Protein AF-A0A6N8GJG2-F1 (afdb_monomer_lite)

Organism: NCBI:txid1038857

pLDDT: mean 84.62, std 7.4, range [58.69, 94.38]

Sequence (80 aa):
MLFGLIFLVPLLGMAVGTAAGALSGMLTDTGIDDGYTNRVREEVTSGTSALFVLTSGVVVDRVREALAGQDMHLLHTNLS

Radius of gyration: 23.07 Å; chains: 1; bounding box: 48×32×58 Å

Secondary structure (DSSP, 8-state):
-HHHHHHHHHHHHHHHHHHHHHHHHHHHSSSS-HHHHHHHHHH--TT--------SS--HHHHHHHHTTS----------

Structure (mmCIF, N/CA/C/O backbone):
data_AF-A0A6N8GJG2-F1
#
_entry.id   AF-A0A6N8GJG2-F1
#
loop_
_atom_site.group_PDB
_atom_site.id
_atom_site.type_symbol
_atom_site.label_atom_id
_atom_site.label_alt_id
_atom_site.label_comp_id
_atom_site.label_asym_id
_atom_site.label_entity_id
_atom_site.label_seq_id
_atom_site.pdbx_PDB_ins_code
_atom_site.Cartn_x
_atom_site.Cartn_y
_atom_site.Cartn_z
_atom_site.occupancy
_atom_site.B_iso_or_equiv
_atom_site.auth_seq_id
_atom_site.auth_comp_id
_atom_site.auth_asym_id
_atom_site.auth_atom_id
_atom_site.pdbx_PDB_model_num
ATOM 1 N N . MET A 1 1 ? 32.025 6.835 -38.293 1.00 69.50 1 MET A N 1
ATOM 2 C CA . MET A 1 1 ? 31.371 5.955 -37.295 1.00 69.50 1 MET A CA 1
ATOM 3 C C . MET A 1 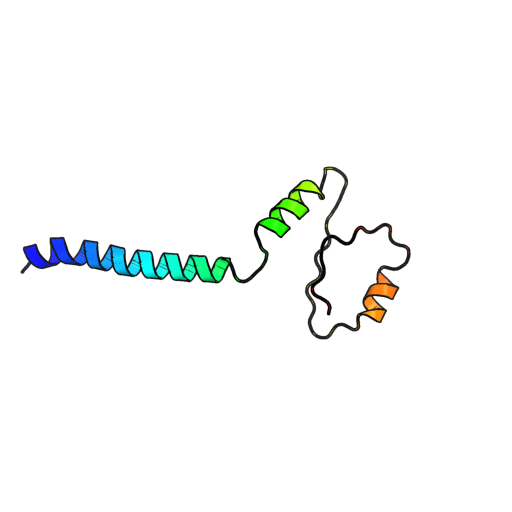1 ? 30.878 6.713 -36.062 1.00 69.50 1 MET A C 1
ATOM 5 O O . MET A 1 1 ? 29.771 6.440 -35.626 1.00 69.50 1 MET A O 1
ATOM 9 N N . LEU A 1 2 ? 31.619 7.701 -35.539 1.00 82.38 2 LEU A N 1
ATOM 10 C CA . LEU A 1 2 ? 31.209 8.483 -34.359 1.00 82.38 2 LEU A CA 1
ATOM 11 C C . LEU A 1 2 ? 29.863 9.217 -34.526 1.00 82.38 2 LEU A C 1
ATOM 13 O O . LEU A 1 2 ? 29.049 9.213 -33.613 1.00 82.38 2 LEU A O 1
ATOM 17 N N . PHE A 1 3 ? 29.604 9.777 -35.713 1.00 86.44 3 PHE A N 1
ATOM 18 C CA . PHE A 1 3 ? 28.349 10.475 -36.011 1.00 86.44 3 PHE A CA 1
ATOM 19 C C . PHE A 1 3 ? 27.131 9.560 -35.797 1.00 86.44 3 PHE A C 1
ATOM 21 O O . PHE A 1 3 ? 26.236 9.900 -35.043 1.00 86.44 3 PHE A O 1
ATOM 28 N N . GLY A 1 4 ? 27.140 8.341 -36.348 1.00 87.00 4 GLY A N 1
ATOM 29 C CA . GLY A 1 4 ? 26.043 7.385 -36.157 1.00 87.00 4 GLY A CA 1
ATOM 30 C C . GLY A 1 4 ? 25.796 7.023 -34.689 1.00 87.00 4 GLY A C 1
ATOM 31 O O . GLY A 1 4 ? 24.649 6.960 -34.266 1.00 87.00 4 GLY A O 1
ATOM 32 N N . LEU A 1 5 ? 26.854 6.855 -33.891 1.00 91.19 5 LEU A N 1
ATOM 33 C CA . LEU A 1 5 ? 26.726 6.539 -32.464 1.00 91.19 5 LEU A CA 1
ATOM 34 C C . LEU A 1 5 ? 26.139 7.704 -31.657 1.00 91.19 5 LEU A C 1
ATOM 36 O O . LEU A 1 5 ? 25.295 7.471 -30.798 1.00 91.19 5 LEU A O 1
ATOM 40 N N . ILE A 1 6 ? 26.520 8.948 -31.957 1.00 90.25 6 ILE A N 1
ATOM 41 C CA . ILE A 1 6 ? 26.005 10.134 -31.254 1.00 90.25 6 ILE A CA 1
ATOM 42 C C . ILE A 1 6 ? 24.498 10.319 -31.482 1.00 90.25 6 ILE A C 1
ATOM 44 O O . ILE A 1 6 ? 23.805 10.756 -30.570 1.00 90.25 6 ILE A O 1
ATOM 48 N N . PHE A 1 7 ? 23.975 9.952 -32.655 1.00 88.25 7 PHE A N 1
ATOM 49 C CA . PHE A 1 7 ? 22.537 10.047 -32.940 1.00 88.25 7 PHE A CA 1
ATOM 50 C C . PHE A 1 7 ? 21.748 8.788 -32.536 1.00 88.25 7 PHE A C 1
ATOM 52 O O . PHE A 1 7 ? 20.581 8.895 -32.166 1.00 88.25 7 PHE A O 1
ATOM 59 N N . LEU A 1 8 ? 22.367 7.602 -32.560 1.00 93.12 8 LEU A N 1
ATOM 60 C CA . LEU A 1 8 ? 21.695 6.333 -32.256 1.00 93.12 8 LEU A CA 1
ATOM 61 C C 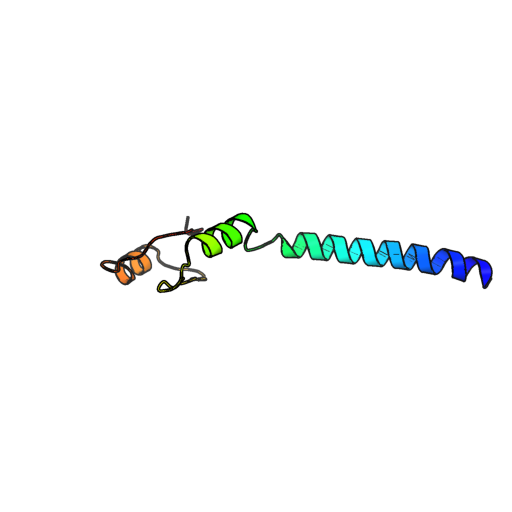. LEU A 1 8 ? 21.659 6.003 -30.755 1.00 93.12 8 LEU A C 1
ATOM 63 O O . LEU A 1 8 ? 20.653 5.487 -30.271 1.00 93.12 8 LEU A O 1
ATOM 67 N N . VAL A 1 9 ? 22.727 6.300 -30.004 1.00 93.81 9 VAL A N 1
ATOM 68 C CA . VAL A 1 9 ? 22.817 5.991 -28.563 1.00 93.81 9 VAL A CA 1
ATOM 69 C C . VAL A 1 9 ? 21.745 6.715 -27.737 1.00 93.81 9 VAL A C 1
ATOM 71 O O . VAL A 1 9 ? 21.125 6.051 -26.908 1.00 93.81 9 VAL A O 1
ATOM 74 N N . PRO A 1 10 ? 21.439 8.009 -27.958 1.00 90.88 10 PRO A N 1
ATOM 75 C CA . PRO A 1 10 ? 20.347 8.674 -27.249 1.00 90.88 10 PRO A CA 1
ATOM 76 C C . PRO A 1 10 ? 18.982 8.046 -27.541 1.00 90.88 10 PRO A C 1
ATOM 78 O O . PRO A 1 10 ? 18.189 7.856 -26.624 1.00 90.88 10 PRO A O 1
ATOM 81 N N . LEU A 1 11 ? 18.714 7.669 -28.796 1.00 92.94 11 LEU A N 1
ATOM 82 C CA . LEU A 1 11 ? 17.453 7.032 -29.178 1.00 92.94 11 LEU A CA 1
ATOM 83 C C . LEU A 1 11 ? 17.299 5.649 -28.531 1.00 92.94 11 LEU A C 1
ATOM 85 O O . LEU A 1 11 ? 16.237 5.338 -27.994 1.00 92.94 11 LEU A O 1
ATOM 89 N N . LEU A 1 12 ? 18.368 4.848 -28.523 1.00 93.12 12 LEU A N 1
ATOM 90 C CA . LEU A 1 12 ? 18.399 3.562 -27.823 1.00 93.12 12 LEU A CA 1
ATOM 91 C C . LEU A 1 12 ? 18.247 3.735 -26.308 1.00 93.12 12 LEU A C 1
ATOM 93 O O . LEU A 1 12 ? 17.470 3.012 -25.693 1.00 93.12 12 LEU A O 1
ATOM 97 N N . GLY A 1 13 ? 18.937 4.708 -25.710 1.00 91.25 13 GLY A N 1
ATOM 98 C CA . GLY A 1 13 ? 18.821 5.017 -24.285 1.00 91.25 13 GLY A CA 1
ATOM 99 C C . GLY A 1 13 ? 17.401 5.421 -23.891 1.00 91.25 13 GLY A C 1
ATOM 100 O O . GLY A 1 13 ? 16.886 4.938 -22.886 1.00 91.25 13 GLY A O 1
ATOM 101 N N . MET A 1 14 ? 16.732 6.234 -24.714 1.00 94.38 14 MET A N 1
ATOM 102 C CA . MET A 1 14 ? 15.322 6.581 -24.519 1.00 94.38 14 MET A CA 1
ATOM 103 C C . MET A 1 14 ? 14.402 5.368 -24.679 1.00 94.38 14 MET A C 1
ATOM 105 O O . MET A 1 14 ? 13.526 5.169 -23.843 1.00 94.38 14 MET A O 1
ATOM 109 N N . ALA A 1 15 ? 14.593 4.532 -25.703 1.00 93.31 15 ALA A N 1
ATOM 110 C CA . ALA A 1 15 ? 13.775 3.334 -25.906 1.00 93.31 15 ALA A CA 1
ATOM 111 C C . ALA A 1 15 ? 13.902 2.346 -24.731 1.00 93.31 15 ALA A C 1
ATOM 113 O O . ALA A 1 15 ? 12.901 1.861 -24.209 1.00 93.31 15 ALA A O 1
ATOM 114 N N . VAL A 1 16 ? 15.128 2.096 -24.263 1.00 93.62 16 VAL A N 1
ATOM 115 C CA . VAL A 1 16 ? 15.390 1.219 -23.112 1.00 93.62 16 VAL A CA 1
ATOM 116 C C . VAL A 1 16 ? 14.866 1.839 -21.815 1.00 93.62 16 VAL A C 1
ATOM 118 O O . VAL A 1 16 ? 14.200 1.158 -21.039 1.00 93.62 16 VAL A O 1
ATOM 121 N N . GLY A 1 17 ? 15.119 3.130 -21.587 1.00 90.31 17 GLY A N 1
ATOM 122 C CA . GLY A 1 17 ? 14.662 3.835 -20.388 1.00 90.31 17 GLY A CA 1
ATOM 123 C C . GLY A 1 17 ? 13.138 3.912 -20.288 1.00 90.31 17 GLY A C 1
ATOM 124 O O . GLY A 1 17 ? 12.583 3.694 -19.215 1.00 90.31 17 GLY A O 1
ATOM 125 N N . THR A 1 18 ? 12.450 4.151 -21.406 1.00 93.44 18 THR A N 1
ATOM 126 C CA . THR A 1 18 ? 10.978 4.167 -21.453 1.00 93.44 18 THR A CA 1
ATOM 127 C C . THR A 1 18 ? 10.383 2.778 -21.280 1.00 93.44 18 THR A C 1
ATOM 129 O O . THR A 1 18 ? 9.441 2.637 -20.508 1.00 93.44 18 THR A O 1
ATOM 132 N N . ALA A 1 19 ? 10.946 1.745 -21.912 1.00 91.25 19 ALA A N 1
ATOM 133 C CA . ALA A 1 19 ? 10.508 0.369 -21.692 1.00 91.25 19 ALA A CA 1
ATOM 134 C C . ALA A 1 19 ? 10.674 -0.050 -20.220 1.00 91.25 19 ALA A C 1
ATOM 136 O O . ALA A 1 19 ? 9.745 -0.595 -19.628 1.00 91.25 19 ALA A O 1
ATOM 137 N N . ALA A 1 20 ? 11.818 0.262 -19.603 1.00 89.75 20 ALA A N 1
ATOM 138 C CA . ALA A 1 20 ? 12.060 -0.016 -18.189 1.00 89.75 20 ALA A CA 1
ATOM 139 C C . ALA A 1 20 ? 11.108 0.771 -17.269 1.00 89.75 20 ALA A C 1
ATOM 141 O O . ALA A 1 20 ? 10.543 0.196 -16.341 1.00 89.75 20 ALA A O 1
ATOM 142 N N . GLY A 1 21 ?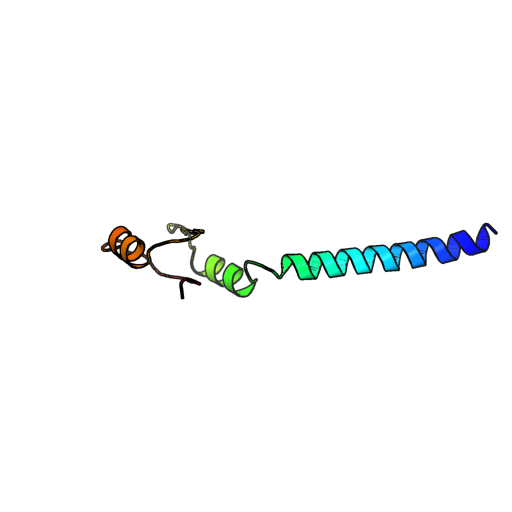 10.885 2.060 -17.544 1.00 85.81 21 GLY A N 1
ATOM 143 C CA . GLY A 1 21 ? 9.946 2.895 -16.790 1.00 85.81 21 GLY A CA 1
ATOM 144 C C . GLY A 1 21 ? 8.493 2.432 -16.919 1.00 85.81 21 GLY A C 1
ATOM 145 O O . GLY A 1 21 ? 7.781 2.384 -15.921 1.00 85.81 21 GLY A O 1
ATOM 146 N N . ALA A 1 22 ? 8.069 2.023 -18.117 1.00 87.25 22 ALA A N 1
ATOM 147 C CA . ALA A 1 22 ? 6.731 1.490 -18.363 1.00 87.25 22 ALA A CA 1
ATOM 148 C C . ALA A 1 22 ? 6.505 0.163 -17.626 1.00 87.25 22 ALA A C 1
ATOM 150 O O . ALA A 1 22 ? 5.500 0.013 -16.937 1.00 87.25 22 ALA A O 1
ATOM 151 N N . LEU A 1 23 ? 7.460 -0.772 -17.705 1.00 84.12 23 LEU A N 1
ATOM 152 C CA . LEU A 1 23 ? 7.399 -2.030 -16.954 1.00 84.12 23 LEU A CA 1
ATOM 153 C C . LEU A 1 23 ? 7.372 -1.778 -15.444 1.00 84.12 23 LEU A C 1
ATOM 155 O O . LEU A 1 23 ? 6.556 -2.366 -14.742 1.00 84.12 23 LEU A O 1
ATOM 159 N N . SER A 1 24 ? 8.216 -0.871 -14.947 1.00 82.06 24 SER A N 1
ATOM 160 C CA . SER A 1 24 ? 8.201 -0.473 -13.538 1.00 82.06 24 SER A CA 1
ATOM 161 C C . SER A 1 24 ? 6.851 0.119 -13.124 1.00 82.06 24 SER A C 1
ATOM 163 O O . SER A 1 24 ? 6.370 -0.216 -12.048 1.00 82.06 24 SER A O 1
ATOM 165 N N . GLY A 1 25 ? 6.233 0.950 -13.971 1.00 77.75 25 GLY A N 1
ATOM 166 C CA . GLY A 1 25 ? 4.912 1.540 -13.735 1.00 77.75 25 GLY A CA 1
ATOM 167 C C . GLY A 1 25 ? 3.788 0.501 -13.668 1.00 77.75 25 GLY A C 1
ATOM 168 O O . GLY A 1 25 ? 2.931 0.573 -12.790 1.00 77.75 25 GLY A O 1
ATOM 169 N N . MET A 1 26 ? 3.824 -0.511 -14.540 1.00 75.56 26 MET A N 1
ATOM 170 C CA . MET A 1 26 ? 2.866 -1.626 -14.506 1.00 75.56 26 MET A CA 1
ATOM 171 C C . MET A 1 26 ? 3.046 -2.508 -13.264 1.00 75.56 26 MET A C 1
ATOM 173 O O . MET A 1 26 ? 2.068 -2.999 -12.713 1.00 75.56 26 MET A O 1
ATOM 177 N N . LEU A 1 27 ? 4.286 -2.702 -12.804 1.00 70.25 27 LEU A N 1
ATOM 178 C CA . LEU A 1 27 ? 4.575 -3.475 -11.591 1.00 70.25 27 LEU A CA 1
ATOM 179 C C . LEU A 1 27 ? 4.205 -2.725 -10.301 1.00 70.25 27 LEU A C 1
ATOM 181 O O . LEU A 1 27 ? 3.887 -3.359 -9.299 1.00 70.25 27 LEU A O 1
ATOM 185 N N . THR A 1 28 ? 4.213 -1.391 -10.297 1.00 69.56 28 THR A N 1
ATOM 186 C CA . THR A 1 28 ? 3.696 -0.613 -9.157 1.00 69.56 28 THR A CA 1
ATOM 187 C C . THR A 1 28 ? 2.174 -0.661 -9.032 1.00 69.56 28 THR A C 1
ATOM 189 O O . THR A 1 28 ? 1.675 -0.539 -7.920 1.00 69.56 28 THR A O 1
ATOM 192 N N . ASP A 1 29 ? 1.450 -0.887 -10.132 1.00 64.19 29 ASP A N 1
ATOM 193 C CA . ASP A 1 29 ? -0.019 -0.999 -10.133 1.00 64.19 29 ASP A CA 1
ATOM 194 C C . ASP A 1 29 ? -0.506 -2.388 -9.664 1.00 64.19 29 ASP A C 1
ATOM 196 O O . ASP A 1 29 ? -1.673 -2.597 -9.337 1.00 64.19 29 ASP A O 1
ATOM 200 N N . THR A 1 30 ? 0.399 -3.371 -9.567 1.00 58.69 30 THR A N 1
ATOM 201 C CA . THR A 1 30 ? 0.109 -4.644 -8.897 1.00 58.69 30 THR A CA 1
ATOM 202 C C . THR A 1 30 ? 0.252 -4.497 -7.383 1.00 58.69 30 THR A C 1
ATOM 204 O O . THR A 1 30 ? 1.304 -4.787 -6.814 1.00 58.69 30 THR A O 1
ATOM 207 N N . GLY A 1 31 ? -0.810 -4.046 -6.713 1.00 66.94 31 GLY A N 1
ATOM 208 C CA . GLY A 1 31 ? -0.824 -3.926 -5.256 1.00 66.94 31 GLY A CA 1
ATOM 209 C C . GLY A 1 31 ? -1.975 -3.089 -4.707 1.00 66.94 31 GLY A C 1
ATOM 210 O O . GLY A 1 31 ? -3.135 -3.304 -5.045 1.00 66.94 31 GLY A O 1
ATOM 211 N N . ILE A 1 32 ? -1.635 -2.179 -3.795 1.00 72.44 32 ILE A N 1
ATOM 212 C CA . ILE A 1 32 ? -2.562 -1.242 -3.160 1.00 72.44 32 ILE A CA 1
ATOM 213 C C . ILE A 1 32 ? -2.946 -0.169 -4.186 1.00 72.44 32 ILE A C 1
ATOM 215 O O . ILE A 1 32 ? -2.099 0.642 -4.546 1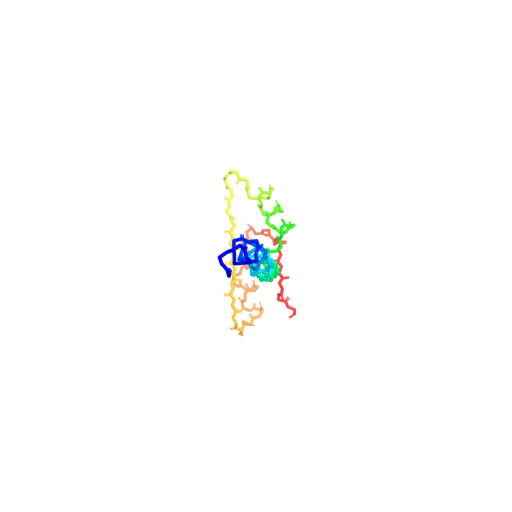.00 72.44 32 ILE A O 1
ATOM 219 N N . ASP A 1 33 ? -4.200 -0.152 -4.641 1.00 77.88 33 ASP A N 1
ATOM 220 C CA . ASP A 1 33 ? -4.656 0.823 -5.634 1.00 77.88 33 ASP A CA 1
ATOM 221 C C . ASP A 1 33 ? -4.743 2.258 -5.068 1.00 77.88 33 ASP A C 1
ATOM 223 O O . ASP A 1 33 ? -4.948 2.483 -3.866 1.00 77.88 33 ASP A O 1
ATOM 227 N N . ASP A 1 34 ? -4.613 3.257 -5.945 1.00 79.75 34 ASP A N 1
ATOM 228 C CA . ASP A 1 34 ? -4.678 4.677 -5.568 1.00 79.75 34 ASP A CA 1
ATOM 229 C C . ASP A 1 34 ? -6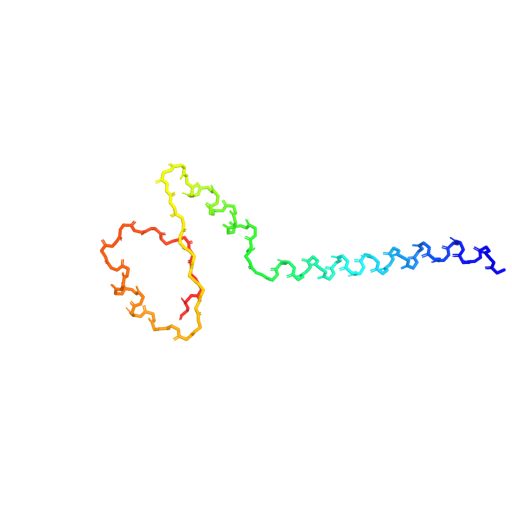.027 5.056 -4.934 1.00 79.75 34 ASP A C 1
ATOM 231 O O . ASP A 1 34 ? -6.093 5.908 -4.043 1.00 79.75 34 ASP A O 1
ATOM 235 N N . GLY A 1 35 ? -7.119 4.410 -5.349 1.00 82.25 35 GLY A N 1
ATOM 236 C CA . GLY A 1 35 ? -8.453 4.635 -4.795 1.00 82.25 35 GLY A CA 1
ATOM 237 C C . GLY A 1 35 ? -8.577 4.147 -3.351 1.00 82.25 35 GLY A C 1
ATOM 238 O O . GLY A 1 35 ? -9.221 4.794 -2.522 1.00 82.25 35 GLY A O 1
ATOM 239 N N . TYR A 1 36 ? -7.954 3.022 -3.014 1.00 83.06 36 TYR A N 1
ATOM 240 C CA . TYR A 1 36 ? -7.818 2.553 -1.641 1.00 83.06 36 TYR A CA 1
ATOM 241 C C . TYR A 1 36 ? -6.948 3.502 -0.817 1.00 83.06 36 TYR A C 1
ATOM 243 O O . TYR A 1 36 ? -7.352 3.898 0.276 1.00 83.06 36 TYR A O 1
ATOM 251 N N . THR A 1 37 ? -5.803 3.928 -1.355 1.00 82.81 37 THR A N 1
ATOM 252 C CA . THR A 1 37 ? -4.897 4.863 -0.668 1.00 82.81 37 THR A CA 1
ATOM 253 C C . THR A 1 37 ? -5.592 6.187 -0.338 1.00 82.81 37 THR A C 1
ATOM 255 O O . THR A 1 37 ? -5.461 6.693 0.780 1.00 82.81 37 THR A O 1
ATOM 258 N N . ASN A 1 38 ? -6.376 6.726 -1.275 1.00 87.56 38 ASN A N 1
ATOM 259 C CA . ASN A 1 38 ? -7.150 7.947 -1.058 1.00 87.56 38 ASN A CA 1
ATOM 260 C C . ASN A 1 38 ? -8.242 7.755 0.003 1.00 87.56 38 ASN A C 1
ATOM 262 O O . ASN A 1 38 ? -8.323 8.563 0.925 1.00 87.56 38 ASN A O 1
ATOM 266 N N . ARG A 1 39 ? -9.000 6.651 -0.046 1.00 85.31 39 ARG A N 1
ATOM 267 C CA . ARG A 1 39 ? -10.012 6.335 0.980 1.00 85.31 39 ARG A CA 1
ATOM 268 C C . ARG A 1 39 ? -9.410 6.206 2.376 1.00 85.31 39 ARG A C 1
ATOM 270 O O . ARG A 1 39 ? -9.926 6.788 3.321 1.00 85.31 39 ARG A O 1
ATOM 277 N N . VAL A 1 40 ? -8.287 5.498 2.511 1.00 88.69 40 VAL A N 1
ATOM 278 C CA . VAL A 1 40 ? -7.570 5.393 3.792 1.00 88.69 40 VAL A CA 1
ATOM 279 C C . VAL A 1 40 ? -7.149 6.775 4.292 1.00 88.69 40 VAL A C 1
ATOM 281 O O . VAL A 1 40 ? -7.295 7.059 5.476 1.00 88.69 40 VAL A O 1
ATOM 284 N N . ARG A 1 41 ? -6.648 7.652 3.416 1.00 86.31 41 ARG A N 1
ATOM 285 C CA . ARG A 1 41 ? -6.278 9.025 3.796 1.00 86.31 41 ARG A CA 1
ATOM 286 C C . ARG A 1 41 ? -7.455 9.866 4.283 1.00 86.31 41 ARG A C 1
ATOM 288 O O . ARG A 1 41 ? -7.250 10.712 5.146 1.00 86.31 41 ARG A O 1
ATOM 295 N N . GLU A 1 42 ? -8.636 9.678 3.709 1.00 89.50 42 GLU A N 1
ATOM 296 C CA . GLU A 1 42 ? -9.845 10.414 4.094 1.00 89.50 42 GLU A CA 1
ATOM 297 C C . GLU A 1 42 ? -10.420 9.912 5.427 1.00 89.50 42 GLU A C 1
ATOM 299 O O . GLU A 1 42 ? -10.835 10.716 6.260 1.00 89.50 42 GLU A O 1
ATOM 304 N N . GLU A 1 43 ? -10.399 8.597 5.648 1.00 87.12 43 GLU A N 1
ATOM 305 C CA . GLU A 1 43 ? -10.985 7.939 6.825 1.00 87.12 43 GLU A CA 1
ATOM 306 C C . GLU A 1 43 ? -10.055 7.983 8.053 1.00 87.12 43 GLU A C 1
ATOM 308 O O . GLU A 1 43 ? -10.510 8.103 9.194 1.00 87.12 43 GLU A O 1
ATOM 313 N N . VAL A 1 44 ? -8.733 7.934 7.845 1.00 89.81 44 VAL A N 1
ATOM 314 C CA . VAL A 1 44 ? -7.740 8.024 8.927 1.00 89.81 44 VAL A CA 1
ATOM 315 C C . VAL A 1 44 ? -7.502 9.487 9.285 1.00 89.81 44 VAL A C 1
ATOM 317 O O . VAL A 1 44 ? -6.578 10.150 8.813 1.00 89.81 44 VAL A O 1
ATOM 320 N N . THR A 1 45 ? -8.364 9.990 10.158 1.00 88.94 45 THR A N 1
ATOM 321 C CA . THR A 1 45 ? -8.304 11.350 10.696 1.00 88.94 45 THR A CA 1
ATOM 322 C C . THR A 1 45 ? -7.494 11.421 11.991 1.00 88.94 45 THR A C 1
ATOM 324 O O . THR A 1 45 ? -7.224 10.413 12.652 1.00 88.94 45 THR A O 1
ATOM 327 N N . SER A 1 46 ? -7.092 12.630 12.385 1.00 88.62 46 SER A N 1
ATOM 328 C CA . SER A 1 46 ? -6.400 12.867 13.655 1.00 88.62 46 SER A CA 1
ATOM 329 C C . SER A 1 46 ? -7.190 12.296 14.837 1.00 88.62 46 SER A C 1
ATOM 331 O O . SER A 1 46 ? -8.338 12.670 15.056 1.00 88.62 46 SER A O 1
ATOM 333 N N . GLY A 1 47 ? -6.557 11.420 15.621 1.00 87.94 47 GLY A N 1
ATOM 334 C CA . GLY A 1 47 ? -7.197 10.720 16.741 1.00 87.94 47 GLY A CA 1
ATOM 335 C C . GLY A 1 47 ? -7.691 9.308 16.408 1.00 87.94 47 GLY A C 1
ATOM 336 O O . GLY A 1 47 ? -8.113 8.598 17.315 1.00 87.94 47 GLY A O 1
ATOM 337 N N . THR A 1 48 ? -7.584 8.876 15.149 1.00 88.88 48 THR A N 1
ATOM 338 C CA . THR A 1 48 ? -7.869 7.498 14.716 1.00 88.88 48 THR A CA 1
ATOM 339 C C . THR A 1 48 ? -6.583 6.749 14.351 1.00 88.88 48 THR A C 1
ATOM 341 O O . THR A 1 48 ? -5.483 7.310 14.347 1.00 88.88 48 THR A O 1
ATOM 344 N N . SER A 1 49 ? -6.684 5.447 14.092 1.00 88.94 49 SER A N 1
ATOM 345 C CA . SER A 1 49 ? -5.567 4.615 13.634 1.00 88.94 49 SER A CA 1
ATOM 346 C C . SER A 1 49 ? -6.081 3.528 12.696 1.00 88.94 49 SER A C 1
ATOM 348 O O . SER A 1 49 ? -7.168 2.998 12.907 1.00 88.94 49 SER A O 1
ATOM 350 N N . ALA A 1 50 ? -5.290 3.182 11.680 1.00 90.31 50 ALA A N 1
ATOM 351 C CA . ALA A 1 50 ? -5.596 2.085 10.766 1.00 90.31 50 ALA A CA 1
ATOM 352 C C . ALA A 1 50 ? -4.764 0.842 11.094 1.00 90.31 50 ALA A C 1
ATOM 354 O O . ALA A 1 50 ? -3.560 0.932 11.342 1.00 90.31 50 ALA A O 1
ATOM 355 N N . LEU A 1 51 ? -5.409 -0.324 11.049 1.00 88.50 51 LEU A N 1
ATOM 356 C CA . LEU A 1 51 ? -4.781 -1.635 11.180 1.00 88.50 51 LEU A CA 1
ATOM 357 C C . LEU A 1 51 ? -4.852 -2.363 9.833 1.00 88.50 51 LEU A C 1
ATOM 359 O O . LEU A 1 51 ? -5.938 -2.587 9.305 1.00 88.50 51 LEU A O 1
ATOM 363 N N . PHE A 1 52 ? -3.697 -2.765 9.303 1.00 87.94 52 PHE A N 1
ATOM 364 C CA . PHE A 1 52 ? -3.589 -3.551 8.073 1.00 87.94 52 PHE A CA 1
ATOM 365 C C . PHE A 1 52 ? -3.131 -4.963 8.422 1.00 87.94 52 PHE A C 1
ATOM 367 O O . PHE A 1 52 ? -2.131 -5.138 9.119 1.00 87.94 52 PHE A O 1
ATOM 374 N N . VAL A 1 53 ? -3.849 -5.973 7.932 1.00 85.19 53 VAL A N 1
ATOM 375 C CA . VAL A 1 53 ? -3.548 -7.381 8.210 1.00 85.19 53 VAL A CA 1
ATOM 376 C C . VAL A 1 53 ? -3.316 -8.108 6.894 1.00 85.19 53 VAL A C 1
ATOM 378 O O . VAL A 1 53 ? -4.236 -8.270 6.099 1.00 85.19 53 VAL A O 1
ATOM 381 N N . LEU A 1 54 ? -2.082 -8.568 6.685 1.00 85.00 54 LEU A N 1
ATOM 382 C CA . LEU A 1 54 ? -1.715 -9.451 5.583 1.00 85.00 54 LEU A CA 1
ATOM 383 C C . LEU A 1 54 ? -1.397 -10.830 6.155 1.00 85.00 54 LEU A C 1
ATOM 385 O O . LEU A 1 54 ? -0.534 -10.970 7.019 1.00 85.00 54 LEU A O 1
ATOM 389 N N . THR A 1 55 ? -2.109 -11.850 5.692 1.00 80.44 55 THR A N 1
ATOM 390 C CA . THR A 1 55 ? -1.989 -13.208 6.221 1.00 80.44 55 THR A CA 1
ATOM 391 C C . THR A 1 55 ? -2.199 -14.236 5.117 1.00 80.44 55 THR A C 1
ATOM 393 O O . THR A 1 55 ? -2.918 -13.987 4.152 1.00 80.44 55 THR A O 1
ATOM 396 N N . SER A 1 56 ? -1.553 -15.392 5.255 1.00 81.25 56 SER A N 1
ATOM 397 C CA . SER A 1 56 ? -1.699 -16.535 4.356 1.00 81.25 56 SER A CA 1
ATOM 398 C C . SER A 1 56 ? -2.257 -17.711 5.154 1.00 81.25 56 SER A C 1
ATOM 400 O O . SER A 1 56 ? -1.710 -18.058 6.199 1.00 81.25 56 SER A O 1
ATOM 402 N N . GLY A 1 57 ? -3.359 -18.306 4.688 1.00 79.25 57 GLY A N 1
ATOM 403 C CA . GLY A 1 57 ? -3.984 -19.462 5.346 1.00 79.25 57 GLY A CA 1
ATOM 404 C C . GLY A 1 57 ? -4.791 -19.132 6.606 1.00 79.25 57 GLY A C 1
ATOM 405 O O . GLY A 1 57 ? -4.856 -19.947 7.526 1.00 79.25 57 GLY A O 1
ATOM 406 N N . VAL A 1 58 ? -5.393 -17.942 6.683 1.00 82.38 58 VAL A N 1
ATOM 407 C CA . VAL A 1 58 ? -6.177 -17.550 7.857 1.00 82.38 58 VAL A CA 1
ATOM 408 C C . VAL A 1 58 ? -7.537 -18.245 7.918 1.00 82.38 58 VAL A C 1
ATOM 410 O O . VAL A 1 58 ? -8.221 -18.410 6.911 1.00 82.38 58 VAL A O 1
ATOM 413 N N . VAL A 1 59 ? -7.957 -18.598 9.133 1.00 85.44 59 VAL A N 1
ATOM 414 C CA . VAL A 1 59 ? -9.327 -19.035 9.417 1.00 85.44 59 VAL A CA 1
ATOM 415 C C . VAL A 1 59 ? -10.164 -17.797 9.736 1.00 85.44 59 VAL A C 1
ATOM 417 O O . VAL A 1 59 ? -10.007 -17.206 10.805 1.00 85.44 59 VAL A O 1
ATOM 420 N N . VAL A 1 60 ? -11.043 -17.398 8.812 1.00 84.81 60 VAL A N 1
ATOM 421 C CA . VAL A 1 60 ? -11.849 -16.161 8.903 1.00 84.81 60 VAL A CA 1
ATOM 422 C C . VAL A 1 60 ? -12.629 -16.072 10.218 1.00 84.81 60 VAL A C 1
ATOM 424 O O . VAL A 1 60 ? -12.671 -15.011 10.839 1.00 84.81 60 VAL A O 1
ATOM 427 N N . ASP A 1 61 ? -13.182 -17.189 10.693 1.00 86.56 61 ASP 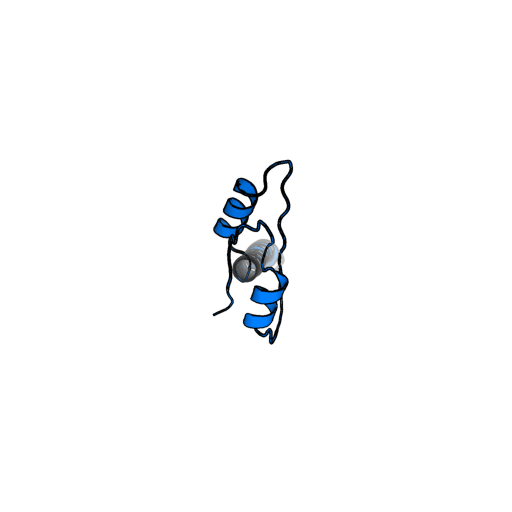A N 1
ATOM 428 C CA . ASP A 1 61 ? -13.963 -17.221 11.934 1.00 86.56 61 ASP A CA 1
ATOM 429 C C . ASP A 1 61 ? -13.136 -16.838 13.164 1.00 86.56 61 ASP A C 1
ATOM 431 O O . ASP A 1 61 ? -13.622 -16.122 14.036 1.00 86.56 61 ASP A O 1
ATOM 435 N N . ARG A 1 62 ? -11.854 -17.224 13.207 1.00 85.56 62 ARG A N 1
ATOM 436 C CA . ARG A 1 62 ? -10.947 -16.844 14.301 1.00 85.56 62 ARG A CA 1
ATOM 437 C C . ARG A 1 62 ? -10.637 -15.355 14.294 1.00 85.56 62 ARG A C 1
ATOM 439 O O . ARG A 1 62 ? -10.521 -14.757 15.357 1.00 85.56 62 ARG A O 1
ATOM 446 N N . VAL A 1 63 ? -10.525 -14.755 13.110 1.00 85.94 63 VAL A N 1
ATOM 447 C CA . VAL A 1 63 ? -10.331 -13.304 12.976 1.00 85.94 63 VAL A CA 1
ATOM 448 C C . VAL A 1 63 ? -11.578 -12.566 13.443 1.00 85.94 63 VAL A C 1
ATOM 450 O O . VAL A 1 63 ? -11.470 -11.630 14.226 1.00 85.94 63 VAL A O 1
ATOM 453 N N . ARG A 1 64 ? -12.767 -13.016 13.025 1.00 84.56 64 ARG A N 1
ATOM 454 C CA . ARG A 1 64 ? -14.038 -12.430 13.479 1.00 84.56 64 ARG A CA 1
ATOM 455 C C . ARG A 1 64 ? -14.184 -12.496 14.994 1.00 84.56 64 ARG A C 1
ATOM 457 O O . ARG A 1 64 ? -14.569 -11.506 15.600 1.00 84.56 64 ARG A O 1
ATOM 464 N N . GLU A 1 65 ? -13.851 -13.635 15.592 1.00 89.06 65 GLU A N 1
ATOM 465 C CA . GLU A 1 65 ? -13.899 -13.838 17.041 1.00 89.06 65 GLU A CA 1
ATOM 466 C C . GLU A 1 65 ? -12.893 -12.933 17.775 1.00 89.06 65 GLU A C 1
ATOM 468 O O . GLU A 1 65 ? -13.249 -12.300 18.765 1.00 89.06 65 GLU A O 1
ATOM 473 N N . ALA A 1 66 ? -11.668 -12.794 17.258 1.00 86.62 66 ALA A N 1
ATOM 474 C CA . ALA A 1 66 ? -10.633 -11.947 17.856 1.00 86.62 66 ALA A CA 1
ATOM 475 C C . ALA A 1 66 ? -10.942 -10.440 17.782 1.00 86.62 66 ALA A C 1
ATOM 477 O O . ALA A 1 66 ? -10.492 -9.681 18.639 1.00 86.62 66 ALA A O 1
ATOM 478 N N . LEU A 1 67 ? -11.688 -10.007 16.763 1.00 86.19 67 LEU A N 1
ATOM 479 C CA . LEU A 1 67 ? -12.094 -8.609 16.584 1.00 86.19 67 LEU A CA 1
ATOM 480 C C . LEU A 1 67 ? -13.496 -8.324 17.150 1.00 86.19 67 LEU A C 1
ATOM 482 O O . LEU A 1 67 ? -13.954 -7.182 17.126 1.00 86.19 67 LEU A O 1
ATOM 486 N N . ALA A 1 68 ? -14.192 -9.339 17.669 1.00 87.75 68 ALA A N 1
ATOM 487 C CA . ALA A 1 68 ? -15.528 -9.180 18.221 1.00 87.75 68 ALA A CA 1
ATOM 488 C C . ALA A 1 68 ? -15.520 -8.233 19.432 1.00 87.75 68 ALA A C 1
ATOM 490 O O . ALA A 1 68 ? -14.685 -8.336 20.329 1.00 87.75 68 ALA A O 1
ATOM 491 N N . GLY A 1 69 ? -16.485 -7.312 19.469 1.00 87.75 69 GLY A N 1
ATOM 492 C CA . GLY A 1 69 ? -16.639 -6.351 20.566 1.00 87.75 69 GLY A CA 1
ATOM 493 C C . GLY A 1 69 ? -15.667 -5.168 20.531 1.00 87.75 69 GLY A C 1
ATOM 494 O O . GLY A 1 69 ? -15.716 -4.332 21.430 1.00 87.75 69 GLY A O 1
ATOM 495 N N . GLN A 1 70 ? -14.810 -5.071 19.512 1.00 87.56 70 GLN A N 1
ATOM 496 C CA . GLN A 1 70 ? -14.009 -3.877 19.248 1.00 87.56 70 GLN A CA 1
ATOM 497 C C . GLN A 1 70 ? -14.811 -2.904 18.371 1.00 87.56 70 GLN A C 1
ATOM 499 O O . GLN A 1 70 ? -15.495 -3.329 17.439 1.00 87.56 70 GLN A O 1
ATOM 504 N N . ASP A 1 71 ? -14.714 -1.603 18.648 1.00 87.19 71 ASP A N 1
ATOM 505 C CA . ASP A 1 71 ? -15.313 -0.562 17.805 1.00 87.19 71 ASP A CA 1
ATOM 506 C C . ASP A 1 71 ? -14.404 -0.303 16.595 1.00 87.19 71 ASP A C 1
ATOM 508 O O . ASP A 1 71 ? -13.498 0.531 16.625 1.00 87.19 71 ASP A O 1
ATOM 512 N N . MET A 1 72 ? -14.570 -1.135 15.566 1.00 86.81 72 MET A N 1
ATOM 513 C CA . MET A 1 72 ? -13.742 -1.137 14.364 1.00 86.81 72 MET A CA 1
ATOM 514 C C . MET A 1 72 ? -14.586 -0.860 13.129 1.00 86.81 72 MET A C 1
ATOM 516 O O . MET A 1 72 ? -15.631 -1.477 12.922 1.00 86.81 72 MET A O 1
ATOM 520 N N . HIS A 1 73 ? -14.072 -0.007 12.248 1.00 87.75 73 HIS A N 1
ATOM 521 C CA . HIS A 1 73 ? -14.649 0.209 10.930 1.00 87.75 73 HIS A CA 1
ATOM 522 C C . HIS A 1 73 ? -13.862 -0.570 9.865 1.00 87.75 73 HIS A C 1
ATOM 524 O O . HIS A 1 73 ? -12.653 -0.390 9.713 1.00 87.75 73 HIS A O 1
ATOM 530 N N . LEU A 1 74 ? -14.539 -1.461 9.130 1.00 87.19 74 LEU A N 1
ATOM 531 C CA . LEU A 1 74 ? -13.915 -2.240 8.059 1.00 87.19 74 LEU A CA 1
ATOM 532 C C . LEU A 1 74 ? -13.855 -1.418 6.767 1.00 87.19 74 LEU A C 1
ATOM 534 O O . LEU A 1 74 ? -14.859 -1.280 6.074 1.00 87.19 74 LEU A O 1
ATOM 538 N N . LEU A 1 75 ? -12.658 -0.948 6.415 1.00 85.50 75 LEU A N 1
ATOM 539 C CA . LEU A 1 75 ? -12.425 -0.178 5.187 1.00 85.50 75 LEU A CA 1
ATOM 540 C C . LEU A 1 75 ? -12.347 -1.053 3.925 1.00 85.50 75 LEU A C 1
ATOM 542 O O . LEU A 1 75 ? -12.860 -0.683 2.870 1.00 85.50 75 LEU A O 1
ATOM 546 N N . HIS A 1 76 ? -11.685 -2.210 4.006 1.00 84.19 76 HIS A N 1
ATOM 547 C CA . HIS A 1 76 ? -11.529 -3.132 2.880 1.00 84.19 76 HIS A CA 1
ATOM 548 C C . HIS A 1 76 ? -11.144 -4.536 3.354 1.00 84.19 76 HIS A C 1
ATOM 550 O O . HIS A 1 76 ? -10.458 -4.691 4.363 1.00 84.19 76 HIS A O 1
ATOM 556 N N . THR A 1 77 ? -11.539 -5.556 2.592 1.00 84.44 77 THR A N 1
ATOM 557 C CA . THR A 1 77 ? -11.097 -6.940 2.772 1.00 84.44 77 THR A CA 1
ATOM 558 C C . THR A 1 77 ? -11.032 -7.647 1.421 1.00 84.44 77 THR A C 1
ATOM 560 O O . THR A 1 77 ? -11.930 -7.478 0.597 1.00 84.44 77 THR A O 1
ATOM 563 N N . ASN A 1 78 ? -9.997 -8.463 1.214 1.00 77.44 78 ASN A N 1
ATOM 564 C CA . ASN A 1 78 ? -9.932 -9.424 0.110 1.00 77.44 78 ASN A CA 1
ATOM 565 C C . ASN A 1 78 ? -10.150 -10.876 0.581 1.00 77.44 78 ASN A C 1
ATOM 567 O O . ASN A 1 78 ? -10.021 -11.805 -0.217 1.00 77.44 78 ASN A O 1
ATOM 571 N N . LEU A 1 79 ? -10.467 -11.078 1.868 1.00 74.31 79 LEU A N 1
ATOM 572 C CA . LEU A 1 79 ? -10.878 -12.375 2.405 1.00 74.31 79 LEU A CA 1
ATOM 573 C C . LEU A 1 79 ? -12.209 -12.750 1.750 1.00 74.31 79 LEU A C 1
ATOM 575 O O . LEU A 1 79 ? -13.235 -12.136 2.046 1.00 74.31 79 LEU A O 1
ATOM 579 N N . SER A 1 80 ? -12.133 -13.692 0.809 1.00 62.41 80 SER A N 1
ATOM 580 C CA . SER A 1 80 ? -13.260 -14.236 0.042 1.00 62.41 80 SER A CA 1
ATOM 581 C C . SER A 1 80 ? -13.868 -15.438 0.750 1.00 62.41 80 SER A C 1
ATOM 583 O O . SER A 1 80 ? -13.080 -16.219 1.333 1.00 62.41 80 SER A O 1
#

Foldseek 3Di:
DVVCCVVVVVVVVVVVVVVVVVVVVVVVCPDQHPVLVVLCVVPQDPPDDDDDDDDDPDDVVVVCVVCPPPPDDDSDDPPD

InterPro domains:
  IPR009200 Protein of unknown function DUF1269, membrane associated [PF06897] (1-80)